Protein AF-A0A9P8URH0-F1 (afdb_monomer)

Foldseek 3Di:
DPPPCVVVVVVCVVVVVVVVVVLVCVLPPDPVVCVVVVNPDDDDSVCNVVVVVVVVVVVVVVVVVVVCCCPVPVDDDPPDCCVVDPPPDDDDDDD

Radius of gyration: 26.25 Å; Cα contacts (8 Å, |Δi|>4): 15; chains: 1; bounding box: 50×15×81 Å

Organism: NCBI:txid152316

pLDDT: mean 90.34, std 9.68, range [53.84, 98.31]

Nearest PDB structures (foldseek):
  6r69-assembly1_A  TM=2.876E-01  e=9.883E+00  Salmonella enterica

Structure (mmCIF, N/CA/C/O backbone):
data_AF-A0A9P8URH0-F1
#
_entry.id   AF-A0A9P8URH0-F1
#
loop_
_atom_site.group_PDB
_atom_site.id
_atom_site.type_symbol
_atom_site.label_atom_id
_atom_site.label_alt_id
_atom_site.label_comp_id
_atom_site.label_asym_id
_atom_site.label_entity_id
_atom_site.label_seq_id
_atom_site.pdbx_PDB_ins_code
_atom_site.Cartn_x
_atom_site.Cartn_y
_atom_site.Cartn_z
_atom_site.occupancy
_atom_site.B_iso_or_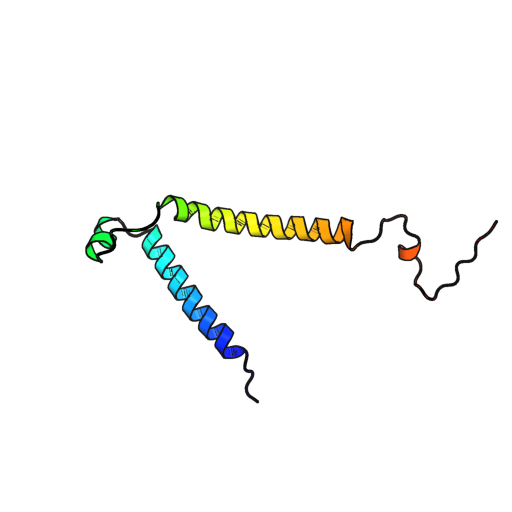equiv
_atom_site.auth_seq_id
_atom_site.auth_comp_id
_atom_site.auth_asym_id
_atom_site.auth_atom_id
_atom_site.pdbx_PDB_model_num
ATOM 1 N N . LYS A 1 1 ? 32.694 0.325 10.241 1.00 53.84 1 LYS A N 1
ATOM 2 C CA . LYS A 1 1 ? 31.459 1.121 10.035 1.00 53.84 1 LYS A CA 1
ATOM 3 C C . LYS A 1 1 ? 30.297 0.142 10.058 1.00 53.84 1 LYS A C 1
ATOM 5 O O . LYS A 1 1 ? 30.269 -0.720 9.194 1.00 53.84 1 LYS A O 1
ATOM 10 N N . VAL A 1 2 ? 29.438 0.203 11.076 1.00 59.62 2 VAL A N 1
ATOM 11 C CA . VAL A 1 2 ? 28.214 -0.617 11.138 1.00 59.62 2 VAL A CA 1
ATOM 12 C C . VAL A 1 2 ? 27.288 -0.165 10.002 1.00 59.62 2 VAL A C 1
ATOM 14 O O . VAL A 1 2 ? 27.264 1.043 9.734 1.00 59.62 2 VAL A O 1
ATOM 17 N N . PRO A 1 3 ? 26.574 -1.064 9.305 1.00 61.53 3 PRO A N 1
ATOM 18 C CA . PRO A 1 3 ? 25.648 -0.667 8.255 1.00 61.53 3 PRO A CA 1
ATOM 19 C C . PRO A 1 3 ? 24.553 0.210 8.867 1.00 61.53 3 PRO A C 1
ATOM 21 O O . PRO A 1 3 ? 23.696 -0.245 9.617 1.00 61.53 3 PRO A O 1
ATOM 24 N N . THR A 1 4 ? 24.572 1.501 8.552 1.00 61.25 4 THR A N 1
ATOM 25 C CA . THR A 1 4 ? 23.630 2.503 9.073 1.00 61.25 4 THR A CA 1
ATOM 26 C C . THR A 1 4 ? 22.190 2.305 8.590 1.00 61.25 4 THR A C 1
ATOM 28 O O . THR A 1 4 ? 21.332 3.110 8.918 1.00 61.25 4 THR A O 1
ATOM 31 N N . TYR A 1 5 ? 21.902 1.258 7.814 1.00 67.00 5 TYR A N 1
ATOM 32 C CA . TYR A 1 5 ? 20.585 1.021 7.223 1.00 67.00 5 TYR A CA 1
ATOM 33 C C . TYR A 1 5 ? 19.714 0.029 8.007 1.00 67.00 5 TYR A C 1
ATOM 35 O O . TYR A 1 5 ? 18.495 0.036 7.860 1.00 67.00 5 TYR A O 1
ATOM 43 N N . GLU A 1 6 ? 20.310 -0.784 8.881 1.00 74.88 6 GLU A N 1
ATOM 44 C CA . GLU A 1 6 ? 19.606 -1.864 9.588 1.00 74.88 6 GLU A CA 1
ATOM 45 C C . GLU A 1 6 ? 18.562 -1.338 10.583 1.00 74.88 6 GLU A C 1
ATOM 47 O O . GLU A 1 6 ? 17.464 -1.888 10.694 1.00 74.88 6 GLU A O 1
ATOM 52 N N . TYR A 1 7 ? 18.854 -0.222 11.260 1.00 84.31 7 TYR A N 1
ATOM 53 C CA . TYR A 1 7 ? 17.918 0.346 12.229 1.00 84.31 7 TYR A CA 1
ATOM 54 C C . TYR A 1 7 ? 16.681 0.960 11.563 1.00 84.31 7 TYR A C 1
ATOM 56 O O . TYR A 1 7 ? 15.606 0.914 12.153 1.00 84.31 7 TYR A O 1
ATOM 64 N N . TYR A 1 8 ? 16.779 1.482 10.333 1.00 87.75 8 TYR A N 1
ATOM 65 C CA . TYR A 1 8 ? 15.606 1.998 9.618 1.00 87.75 8 TYR A CA 1
ATOM 66 C C . TYR A 1 8 ? 14.615 0.879 9.304 1.00 87.75 8 TYR A C 1
ATOM 68 O O . TYR A 1 8 ? 13.417 1.055 9.514 1.00 87.75 8 TYR A O 1
ATOM 76 N N . GLY A 1 9 ? 15.113 -0.282 8.864 1.00 90.06 9 GLY A N 1
ATOM 77 C CA . GLY A 1 9 ? 14.282 -1.465 8.641 1.00 90.06 9 GLY A CA 1
ATOM 78 C C . GLY A 1 9 ? 13.607 -1.937 9.928 1.00 90.06 9 GLY A C 1
ATOM 79 O O . GLY A 1 9 ? 12.406 -2.195 9.934 1.00 90.06 9 GLY A O 1
ATOM 80 N N . PHE A 1 10 ? 14.349 -1.968 11.039 1.00 91.06 10 PHE A N 1
ATOM 81 C CA . PHE A 1 10 ? 13.804 -2.342 12.345 1.00 91.06 10 PHE A CA 1
ATOM 82 C C . PHE A 1 10 ? 12.731 -1.364 12.853 1.00 91.06 10 PHE A C 1
ATOM 84 O O . PHE A 1 10 ? 11.659 -1.788 13.286 1.00 91.06 10 PHE A O 1
ATOM 91 N N . VAL A 1 11 ? 12.983 -0.054 12.758 1.00 94.25 11 VAL A N 1
ATOM 92 C CA . VAL A 1 11 ? 12.019 0.986 13.152 1.00 94.25 11 VAL A CA 1
ATOM 93 C C . VAL A 1 11 ? 10.770 0.919 12.275 1.00 94.25 11 VAL A C 1
ATOM 95 O O . VAL A 1 11 ? 9.657 0.964 12.796 1.00 94.25 11 VAL A O 1
ATOM 98 N N . LEU A 1 12 ? 10.936 0.754 10.960 1.00 94.44 12 LEU A N 1
ATOM 99 C CA . LEU A 1 12 ? 9.823 0.621 10.024 1.00 94.44 12 LEU A CA 1
ATOM 100 C C . LEU A 1 12 ? 9.009 -0.643 10.306 1.00 94.44 12 LEU A C 1
ATOM 102 O O . LEU A 1 12 ? 7.782 -0.583 10.298 1.00 94.44 12 LEU A O 1
ATOM 106 N N . TYR A 1 13 ? 9.655 -1.766 10.619 1.00 95.00 13 TYR A N 1
ATOM 107 C CA . TYR A 1 13 ? 8.976 -3.003 11.000 1.00 95.00 13 TYR A CA 1
ATOM 108 C C . TYR A 1 13 ? 8.137 -2.828 12.273 1.00 95.00 13 TYR A C 1
ATOM 110 O O . TYR A 1 13 ? 6.946 -3.144 12.270 1.00 95.00 13 TYR A O 1
ATOM 118 N N . LEU A 1 14 ? 8.715 -2.270 13.343 1.00 96.56 14 LEU A N 1
ATOM 119 C CA . LEU A 1 14 ? 7.987 -2.026 14.592 1.00 96.56 14 LEU A CA 1
ATOM 120 C C . LEU A 1 14 ? 6.810 -1.070 14.385 1.00 96.56 14 LEU A C 1
ATOM 122 O O . LEU A 1 14 ? 5.695 -1.354 14.821 1.00 96.56 14 LEU A O 1
ATOM 126 N N . PHE A 1 15 ? 7.051 0.046 13.697 1.00 97.31 15 PHE A N 1
ATOM 127 C CA . PHE A 1 15 ? 6.029 1.057 13.456 1.00 97.31 15 PHE A CA 1
ATOM 128 C C . PHE A 1 15 ? 4.904 0.531 12.559 1.00 97.31 15 PHE A C 1
ATOM 130 O O . PHE A 1 15 ? 3.733 0.678 12.900 1.00 97.31 15 PHE A O 1
ATOM 137 N N . SER A 1 16 ? 5.237 -0.136 11.450 1.00 96.25 16 SER A N 1
ATOM 138 C CA . SER A 1 16 ? 4.236 -0.709 10.540 1.00 96.25 16 SER A CA 1
ATOM 139 C C . SER A 1 16 ? 3.406 -1.797 11.218 1.00 96.25 16 SER A C 1
ATOM 141 O O . SER A 1 16 ? 2.188 -1.809 11.060 1.00 96.25 16 SER A O 1
ATOM 143 N N . THR A 1 17 ? 4.025 -2.642 12.048 1.00 97.44 17 THR A N 1
ATOM 144 C CA . THR A 1 17 ? 3.315 -3.664 12.830 1.00 97.44 17 THR A CA 1
ATOM 145 C C . THR A 1 17 ? 2.357 -3.027 13.836 1.0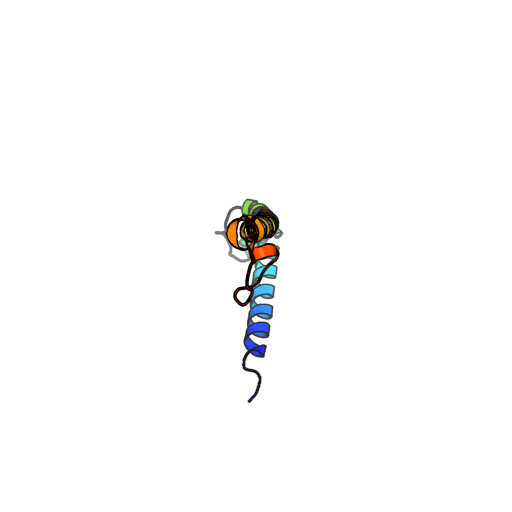0 97.44 17 THR A C 1
ATOM 147 O O . THR A 1 17 ? 1.198 -3.427 13.918 1.00 97.44 17 THR A O 1
ATOM 150 N N . LEU A 1 18 ? 2.797 -2.000 14.570 1.00 97.88 18 LEU A N 1
ATOM 151 C CA . LEU A 1 18 ? 1.954 -1.291 15.536 1.00 97.88 18 LEU A CA 1
ATOM 152 C C . LEU A 1 18 ? 0.762 -0.608 14.856 1.00 97.88 18 LEU A C 1
ATOM 154 O O . LEU A 1 18 ? -0.376 -0.744 15.315 1.00 97.88 18 LEU A O 1
ATOM 158 N N . VAL A 1 19 ? 1.003 0.099 13.749 1.00 96.56 19 VAL A N 1
ATOM 159 C CA . VAL A 1 19 ? -0.054 0.747 12.958 1.00 96.56 19 VAL A CA 1
ATOM 160 C C . VAL A 1 19 ? -1.029 -0.291 12.410 1.00 96.56 19 VAL A C 1
ATOM 162 O O . VAL A 1 19 ? -2.239 -0.098 12.510 1.00 96.56 19 VAL A O 1
ATOM 165 N N . PHE A 1 20 ? -0.531 -1.417 11.897 1.00 96.00 20 PHE A N 1
ATOM 166 C CA . PHE A 1 20 ? -1.366 -2.494 11.375 1.00 96.00 20 PHE A CA 1
ATOM 167 C C . PHE A 1 20 ? -2.245 -3.128 12.460 1.00 96.00 20 PHE A C 1
ATOM 169 O O . PHE A 1 20 ? -3.447 -3.280 12.261 1.00 96.00 20 PHE A O 1
ATOM 176 N N . LEU A 1 21 ? -1.691 -3.425 13.639 1.00 97.12 21 LEU A N 1
ATOM 177 C CA . LEU A 1 21 ? -2.471 -3.935 14.770 1.00 97.12 21 LEU A CA 1
ATOM 178 C C . LEU A 1 21 ? -3.537 -2.933 15.219 1.00 97.12 21 LEU A C 1
ATOM 180 O O . LEU A 1 21 ? -4.680 -3.314 15.461 1.00 97.12 21 LEU A O 1
ATOM 184 N N . THR A 1 22 ? -3.190 -1.648 15.277 1.00 94.25 22 THR A N 1
ATOM 185 C CA . THR A 1 22 ? -4.134 -0.581 15.637 1.00 94.2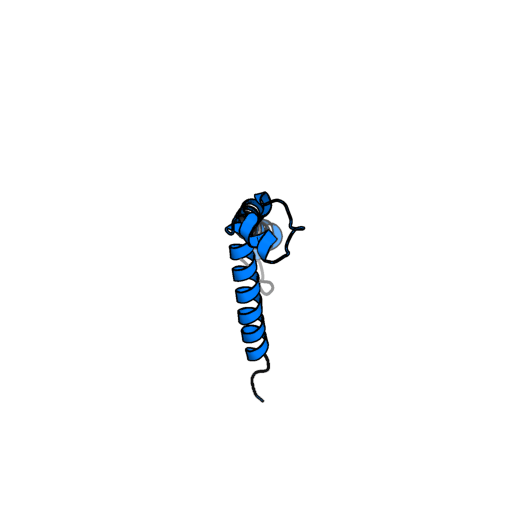5 22 THR A CA 1
ATOM 186 C C . THR A 1 22 ? -5.262 -0.476 14.611 1.00 94.25 22 THR A C 1
ATOM 188 O O . THR A 1 22 ? -6.427 -0.348 14.984 1.00 94.25 22 THR A O 1
ATOM 191 N N . TYR A 1 23 ? -4.935 -0.597 13.323 1.00 95.06 23 TYR A N 1
ATOM 192 C CA . TYR A 1 23 ? -5.903 -0.638 12.233 1.00 95.06 23 TYR A CA 1
ATOM 193 C C . TYR A 1 23 ? -6.849 -1.840 12.344 1.00 95.06 23 TYR A C 1
ATOM 195 O O . TYR A 1 23 ? -8.061 -1.664 12.236 1.00 95.06 23 TYR A O 1
ATOM 203 N N . LEU A 1 24 ? -6.329 -3.042 12.616 1.00 94.81 24 LEU A N 1
ATOM 204 C CA . LEU A 1 24 ? -7.154 -4.236 12.821 1.00 94.81 24 LEU A CA 1
ATOM 205 C C . LEU A 1 24 ? -8.070 -4.086 14.036 1.00 94.81 24 LEU A C 1
ATOM 207 O O . LEU A 1 24 ? -9.262 -4.374 13.944 1.00 94.81 24 LEU A O 1
ATOM 211 N N . LEU A 1 25 ? -7.539 -3.604 15.162 1.00 94.06 25 LEU A N 1
ATOM 212 C CA . LEU A 1 25 ? -8.343 -3.340 16.351 1.00 94.06 25 LEU A CA 1
ATOM 213 C C . LEU A 1 25 ? -9.466 -2.360 16.014 1.00 94.06 25 LEU A C 1
ATOM 215 O O . LEU A 1 25 ? -10.627 -2.689 16.211 1.00 94.06 25 LEU A O 1
ATOM 219 N N . TRP A 1 26 ? -9.160 -1.209 15.419 1.00 94.00 26 TRP A N 1
ATOM 220 C CA . TRP A 1 26 ? -10.179 -0.246 15.005 1.00 94.00 26 TRP A CA 1
ATOM 221 C C . TRP A 1 26 ? -11.226 -0.847 14.044 1.00 94.00 26 TRP A C 1
ATOM 223 O O . TRP A 1 26 ? -12.425 -0.615 14.221 1.00 94.00 26 TRP A O 1
ATOM 233 N N . ALA A 1 27 ? -10.802 -1.651 13.064 1.00 94.50 27 ALA A N 1
ATOM 234 C CA . ALA A 1 27 ? -11.691 -2.253 12.073 1.00 94.50 27 ALA A CA 1
ATOM 235 C C . ALA A 1 27 ? -12.663 -3.274 12.691 1.00 94.50 27 ALA A C 1
ATOM 237 O O . ALA A 1 27 ? -13.860 -3.237 12.388 1.00 94.50 27 ALA A O 1
ATOM 238 N N . TYR A 1 28 ? -12.174 -4.147 13.580 1.00 93.19 28 TYR A N 1
ATOM 239 C CA . TYR A 1 28 ? -12.918 -5.313 14.071 1.00 93.19 28 TYR A CA 1
ATOM 240 C C . TYR A 1 28 ? -13.518 -5.161 15.478 1.00 93.19 28 TYR A C 1
ATOM 242 O O . TYR A 1 28 ? -14.484 -5.859 15.787 1.00 93.19 28 TYR A O 1
ATOM 250 N N . LEU A 1 29 ? -13.018 -4.264 16.341 1.00 93.31 29 LEU A N 1
ATOM 251 C CA . LEU A 1 29 ? -13.588 -4.105 17.688 1.00 93.31 29 LEU A CA 1
ATOM 252 C C . LEU A 1 29 ? -14.992 -3.492 17.616 1.00 93.31 29 LEU A C 1
ATOM 254 O O . LEU A 1 29 ? -15.157 -2.458 16.964 1.00 93.31 29 LEU A O 1
ATOM 258 N N . PRO A 1 30 ? -15.995 -4.030 18.329 1.00 91.81 30 PRO A N 1
ATOM 259 C CA . PRO A 1 30 ? -17.311 -3.405 18.425 1.00 91.81 30 PRO A CA 1
ATOM 260 C C . PRO A 1 30 ? -17.250 -2.017 19.082 1.00 91.81 30 PRO A C 1
ATOM 262 O O . PRO A 1 30 ? -16.434 -1.772 19.972 1.00 91.81 30 PRO A O 1
ATOM 265 N N . SER A 1 31 ? -18.156 -1.113 18.697 1.00 90.50 31 SER A N 1
ATOM 266 C CA . SER A 1 31 ? -18.188 0.269 19.209 1.00 90.50 31 SER A CA 1
ATOM 267 C C . SER A 1 31 ? -18.229 0.393 20.743 1.00 90.50 31 SER A C 1
ATOM 269 O O . SER A 1 31 ? -17.534 1.267 21.255 1.00 90.50 31 SER A O 1
ATOM 271 N N . PRO A 1 32 ? -18.940 -0.467 21.508 1.00 92.50 32 PRO A N 1
ATOM 272 C CA . PRO A 1 32 ? -18.910 -0.402 22.972 1.00 92.50 32 PRO A CA 1
ATOM 273 C C . PRO A 1 32 ? -17.507 -0.550 23.574 1.00 92.50 32 PRO A C 1
ATOM 275 O O . PRO A 1 32 ? -17.188 0.139 24.537 1.00 92.50 32 PRO A O 1
ATOM 278 N N . PHE A 1 33 ? -16.648 -1.393 22.988 1.00 93.31 33 PHE A N 1
ATOM 279 C CA . PHE A 1 33 ? -15.268 -1.556 23.455 1.00 93.31 33 PHE A CA 1
ATOM 280 C C . PHE A 1 33 ? -14.423 -0.316 23.162 1.00 93.31 33 PHE A C 1
ATOM 282 O O . PHE A 1 33 ? -13.662 0.122 24.019 1.00 93.31 33 PHE A O 1
ATOM 289 N N . LEU A 1 34 ? -14.590 0.290 21.983 1.00 91.56 34 LEU A N 1
ATOM 290 C CA . LEU A 1 34 ? -13.906 1.542 21.642 1.00 91.56 34 LEU A CA 1
ATOM 291 C C . LEU A 1 34 ? -14.340 2.686 22.568 1.00 91.56 34 LEU A C 1
ATOM 293 O O . LEU A 1 34 ? -13.496 3.429 23.060 1.00 91.56 34 LEU A O 1
ATOM 297 N N . HIS A 1 35 ? -15.635 2.783 22.878 1.00 92.38 35 HIS A N 1
ATOM 298 C CA . HIS A 1 35 ? -16.151 3.781 23.816 1.00 92.38 35 HIS A CA 1
ATOM 299 C C . HIS A 1 35 ? -15.652 3.546 25.250 1.00 92.38 35 HIS A C 1
ATOM 301 O O . HIS A 1 35 ? -15.344 4.511 25.944 1.00 92.38 35 HIS A O 1
ATOM 307 N N . ALA A 1 36 ? -15.507 2.288 25.683 1.00 93.88 36 ALA A N 1
ATOM 308 C CA . ALA A 1 36 ? -14.905 1.956 26.977 1.00 93.88 36 ALA A CA 1
ATOM 309 C C . ALA A 1 36 ? -13.419 2.359 27.058 1.00 93.88 36 ALA A C 1
ATOM 311 O O . ALA A 1 36 ? -12.944 2.736 28.125 1.00 93.88 36 ALA A O 1
ATOM 312 N N . LEU A 1 37 ? -12.704 2.343 25.927 1.00 92.19 37 LEU A N 1
ATOM 313 C CA . LEU A 1 37 ? -11.344 2.880 25.794 1.00 92.19 37 LEU A CA 1
ATOM 314 C C . LEU A 1 37 ? -11.305 4.418 25.669 1.00 92.19 37 LEU A C 1
ATOM 316 O O . LEU A 1 37 ? -10.227 4.991 25.535 1.00 92.19 37 LEU A O 1
ATOM 320 N N . GLY A 1 38 ? -12.459 5.096 25.691 1.00 93.69 38 GLY A N 1
ATOM 321 C CA . GLY A 1 38 ? -12.568 6.551 25.538 1.00 93.69 38 GLY A CA 1
ATOM 322 C C . GLY A 1 38 ? -12.491 7.052 24.090 1.00 93.69 38 GLY A C 1
ATOM 323 O O . GLY A 1 38 ? -12.366 8.254 23.861 1.00 93.69 38 GLY A O 1
ATOM 324 N N . ILE A 1 39 ? -12.565 6.159 23.099 1.00 92.00 39 ILE A N 1
ATOM 325 C CA . ILE A 1 39 ? -12.425 6.487 21.676 1.00 92.00 39 ILE A CA 1
ATOM 326 C C . ILE A 1 39 ? -13.813 6.699 21.062 1.00 92.00 39 ILE A C 1
ATOM 328 O O . ILE A 1 39 ? -14.479 5.745 20.663 1.00 92.00 39 ILE A O 1
ATOM 332 N N . PHE A 1 40 ? -14.240 7.958 20.955 1.00 91.81 40 PHE A N 1
ATOM 333 C CA . PHE A 1 40 ? -15.545 8.333 20.380 1.00 91.81 40 PHE A CA 1
ATOM 334 C C . PHE A 1 40 ? -15.459 8.875 18.949 1.00 91.81 40 PHE A C 1
ATOM 336 O O . PHE A 1 40 ? -16.442 8.836 18.215 1.00 91.81 40 PHE A O 1
ATOM 343 N N . TYR A 1 41 ? -14.283 9.359 18.542 1.00 90.38 41 TYR A N 1
ATOM 344 C CA . TYR A 1 41 ? -14.069 9.981 17.239 1.00 90.38 41 TYR A CA 1
ATOM 345 C C . TYR A 1 41 ? -13.105 9.141 16.412 1.00 90.38 41 TYR A C 1
ATOM 347 O O . TYR A 1 41 ? -11.911 9.077 16.694 1.00 90.38 41 TYR A O 1
ATOM 355 N N . TYR A 1 42 ? -13.639 8.482 15.390 1.00 91.19 42 TYR A N 1
ATOM 356 C CA . TYR A 1 42 ? -12.878 7.687 14.436 1.00 91.19 42 TYR A CA 1
ATOM 357 C C . TYR A 1 42 ? -13.572 7.716 13.065 1.00 91.19 42 TYR A C 1
ATOM 359 O O . TYR A 1 42 ? -14.775 7.982 12.995 1.00 91.19 42 TYR A O 1
ATOM 367 N N . PRO A 1 43 ? -12.838 7.489 11.960 1.00 92.00 43 PRO A N 1
ATOM 368 C CA . PRO A 1 43 ? -13.418 7.521 10.620 1.00 92.00 43 PRO A CA 1
ATOM 369 C C . PRO A 1 43 ? -14.485 6.435 10.424 1.00 92.00 43 PRO A C 1
ATOM 371 O O . PRO A 1 43 ? -14.552 5.453 11.160 1.00 92.00 43 PRO A O 1
ATOM 374 N N . ASN A 1 44 ? -15.323 6.590 9.396 1.00 92.88 44 ASN A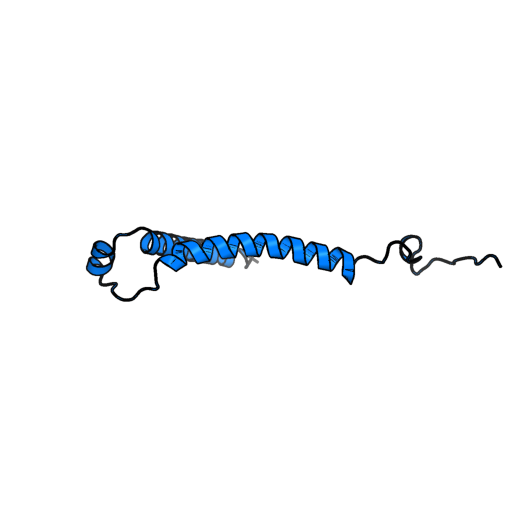 N 1
ATOM 375 C CA . ASN A 1 44 ? -16.322 5.579 9.048 1.00 92.88 44 ASN A CA 1
ATOM 376 C C . ASN A 1 44 ? -15.647 4.217 8.773 1.00 92.88 44 ASN A C 1
ATOM 378 O O . ASN A 1 44 ? -14.665 4.150 8.031 1.00 92.88 44 ASN A O 1
ATOM 382 N N . ARG A 1 45 ? -16.202 3.125 9.322 1.00 92.81 45 ARG A N 1
ATOM 383 C CA . ARG A 1 45 ? -15.690 1.754 9.138 1.00 92.81 45 ARG A CA 1
ATOM 384 C C . ARG A 1 45 ? -15.627 1.298 7.684 1.00 92.81 45 ARG A C 1
ATOM 386 O O . ARG A 1 45 ? -14.883 0.374 7.390 1.00 92.81 45 ARG A O 1
ATOM 393 N N . TRP A 1 46 ? -16.333 1.949 6.762 1.00 95.44 46 TRP A N 1
ATOM 394 C CA . TRP A 1 46 ? -16.180 1.698 5.326 1.00 95.44 46 TRP A CA 1
ATOM 395 C C . TRP A 1 46 ? -14.720 1.817 4.850 1.00 95.44 46 TRP A C 1
ATOM 397 O O . TRP A 1 46 ? -14.287 1.061 3.981 1.00 95.44 46 TRP A O 1
ATOM 407 N N . TRP A 1 47 ? -13.915 2.680 5.483 1.00 95.69 47 TRP A N 1
ATOM 408 C CA . TRP A 1 47 ? -12.482 2.789 5.196 1.00 95.69 47 TRP A CA 1
ATOM 409 C C . TRP A 1 47 ? -11.690 1.509 5.499 1.00 95.69 47 TRP A C 1
ATOM 411 O O . TRP A 1 47 ? -10.648 1.281 4.883 1.00 95.69 47 TRP A O 1
ATOM 421 N N . ALA A 1 48 ? -12.195 0.634 6.376 1.00 95.75 48 ALA A N 1
ATOM 422 C CA . ALA A 1 48 ? -11.603 -0.680 6.614 1.00 95.75 48 ALA A CA 1
ATOM 423 C C . ALA A 1 48 ? -11.651 -1.582 5.365 1.00 95.75 48 ALA A C 1
ATOM 425 O O . ALA A 1 48 ? -10.810 -2.457 5.203 1.00 95.75 48 ALA A O 1
ATOM 426 N N . LEU A 1 49 ? -12.605 -1.350 4.458 1.00 95.88 49 LEU A N 1
ATOM 427 C CA . LEU A 1 49 ? -12.699 -2.047 3.174 1.00 95.88 49 LEU A CA 1
ATOM 428 C C . LEU A 1 49 ? -12.036 -1.253 2.043 1.00 95.88 49 LEU A C 1
ATOM 430 O O . LEU A 1 49 ? -11.353 -1.826 1.194 1.00 95.88 49 LEU A O 1
ATOM 434 N N . ALA A 1 50 ? -12.227 0.068 2.034 1.00 97.19 50 ALA A N 1
ATOM 435 C CA . ALA A 1 50 ? -11.743 0.919 0.955 1.00 97.19 50 ALA A CA 1
ATOM 436 C C . ALA A 1 50 ? -10.211 0.938 0.861 1.00 97.19 50 ALA A C 1
ATOM 438 O O . ALA A 1 50 ? -9.677 0.847 -0.241 1.00 97.19 50 ALA A O 1
ATOM 439 N N . VAL A 1 51 ? -9.499 1.010 1.996 1.00 96.19 51 VAL A N 1
ATOM 440 C CA . VAL A 1 51 ? -8.026 1.060 1.997 1.00 96.19 51 VAL A CA 1
ATOM 441 C C . VAL A 1 51 ? -7.412 -0.221 1.407 1.00 96.19 51 VAL A C 1
ATOM 443 O O . VAL A 1 51 ? -6.630 -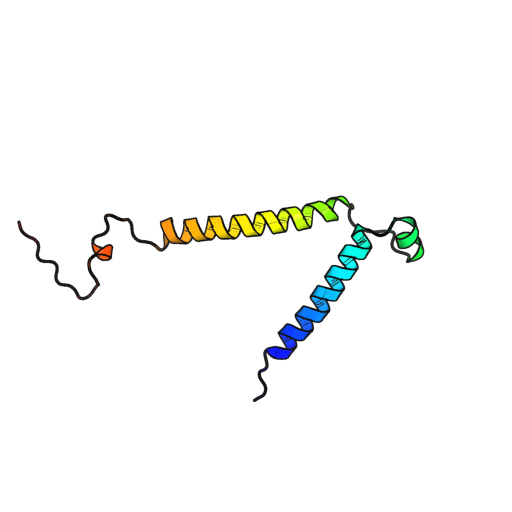0.099 0.464 1.00 96.19 51 VAL A O 1
ATOM 446 N N . PRO A 1 52 ? -7.767 -1.445 1.853 1.00 95.94 52 PRO A N 1
ATOM 447 C CA . PRO A 1 52 ? -7.210 -2.669 1.272 1.00 95.94 52 PRO A CA 1
ATOM 448 C C . PRO A 1 52 ? -7.581 -2.867 -0.202 1.00 95.94 52 PRO A C 1
ATOM 450 O O . PRO A 1 52 ? -6.738 -3.288 -0.998 1.00 95.94 52 PRO A O 1
ATOM 453 N N . ALA A 1 53 ? -8.819 -2.531 -0.586 1.00 97.69 53 ALA A N 1
ATOM 454 C CA . ALA A 1 53 ? -9.259 -2.608 -1.977 1.00 97.69 53 ALA A CA 1
ATOM 455 C C . ALA A 1 53 ? -8.458 -1.649 -2.872 1.00 97.69 53 ALA A C 1
ATOM 457 O O . ALA A 1 53 ? -7.962 -2.052 -3.924 1.00 97.69 53 ALA A O 1
ATOM 458 N N . PHE A 1 54 ? -8.265 -0.405 -2.422 1.00 97.75 54 PHE A N 1
ATOM 459 C CA . PHE A 1 54 ? -7.453 0.580 -3.129 1.00 97.75 54 PHE A CA 1
ATOM 460 C C . PHE A 1 54 ? -5.998 0.128 -3.255 1.00 97.75 54 PHE A C 1
ATOM 462 O O . PHE A 1 54 ? -5.452 0.188 -4.349 1.00 97.75 54 PHE A O 1
ATOM 469 N N . LEU A 1 55 ? -5.378 -0.374 -2.180 1.00 97.31 55 LEU A N 1
ATOM 470 C CA . LEU A 1 55 ? -3.998 -0.873 -2.223 1.00 97.31 55 LEU A CA 1
ATOM 471 C C . LEU A 1 55 ? -3.838 -2.032 -3.214 1.00 97.31 55 LEU A C 1
ATOM 473 O O . LEU A 1 55 ? -2.874 -2.060 -3.975 1.00 97.31 55 LEU A O 1
ATOM 477 N N . THR A 1 56 ? -4.803 -2.952 -3.252 1.00 98.00 56 THR A N 1
ATOM 478 C CA . THR A 1 56 ? -4.789 -4.078 -4.197 1.00 98.00 56 THR A CA 1
ATOM 479 C C . THR A 1 56 ? -4.860 -3.581 -5.641 1.00 98.00 56 THR A C 1
ATOM 481 O O . THR A 1 56 ? -4.053 -3.984 -6.479 1.00 98.00 56 THR A O 1
ATOM 484 N N . MET A 1 57 ? -5.773 -2.649 -5.931 1.00 98.25 57 MET A N 1
ATOM 485 C CA . MET A 1 57 ? -5.892 -2.059 -7.267 1.00 98.25 57 MET A CA 1
ATOM 486 C C . MET A 1 57 ? -4.699 -1.178 -7.638 1.00 98.25 57 MET A C 1
ATOM 488 O O . MET A 1 57 ? -4.303 -1.156 -8.801 1.00 98.25 57 MET A O 1
ATOM 492 N N . LEU A 1 58 ? -4.091 -0.494 -6.668 1.00 98.25 58 LEU A N 1
ATOM 493 C CA . LEU A 1 58 ? -2.887 0.304 -6.872 1.00 98.25 58 LEU A CA 1
ATOM 494 C C . LEU A 1 58 ? -1.715 -0.574 -7.320 1.00 98.25 58 LEU A C 1
ATOM 496 O O . LEU A 1 58 ? -0.994 -0.192 -8.235 1.00 98.25 58 LEU A O 1
ATOM 500 N N . ILE A 1 59 ? -1.550 -1.765 -6.735 1.00 98.12 59 ILE A N 1
ATOM 501 C CA . ILE A 1 59 ? -0.515 -2.719 -7.159 1.00 98.12 59 ILE A CA 1
ATOM 502 C C . ILE A 1 59 ? -0.735 -3.137 -8.617 1.00 98.12 59 ILE A C 1
ATOM 504 O O . ILE A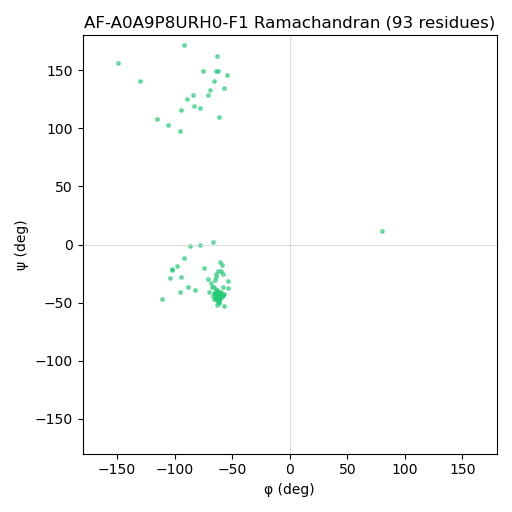 1 59 ? 0.199 -3.085 -9.415 1.00 98.12 59 ILE A O 1
ATOM 508 N N . VAL A 1 60 ? -1.968 -3.497 -8.991 1.00 98.19 60 VAL A N 1
ATOM 509 C CA . VAL A 1 60 ? -2.305 -3.842 -10.385 1.00 98.19 60 VAL A CA 1
ATOM 510 C C . VAL A 1 60 ? -2.008 -2.671 -11.322 1.00 98.19 60 VAL A C 1
ATOM 512 O O . VAL A 1 60 ? -1.375 -2.854 -12.361 1.00 98.19 60 VAL A O 1
ATOM 515 N N . TYR A 1 61 ? -2.410 -1.462 -10.931 1.00 98.19 61 TYR A N 1
ATOM 516 C CA . TYR A 1 61 ? -2.142 -0.248 -11.691 1.00 98.19 61 TYR A CA 1
ATOM 517 C C . TYR A 1 61 ? -0.641 -0.018 -11.904 1.00 98.19 61 TYR A C 1
ATOM 519 O O . TYR A 1 61 ? -0.242 0.293 -13.020 1.00 98.19 61 TYR A O 1
ATOM 527 N N . ILE A 1 62 ? 0.199 -0.220 -10.881 1.00 98.31 62 ILE A N 1
ATOM 528 C CA . ILE A 1 62 ? 1.659 -0.072 -11.001 1.00 98.31 62 ILE A CA 1
ATOM 529 C C . ILE A 1 62 ? 2.217 -1.005 -12.081 1.00 98.31 62 ILE A C 1
ATOM 531 O O . ILE A 1 62 ? 3.023 -0.565 -12.897 1.00 98.31 62 ILE A O 1
ATOM 535 N N . TYR A 1 63 ? 1.773 -2.265 -12.132 1.00 97.44 63 TYR A N 1
ATOM 536 C CA . TYR A 1 63 ? 2.222 -3.203 -13.166 1.00 97.44 63 TYR A CA 1
ATOM 537 C C . TYR A 1 63 ? 1.808 -2.770 -14.572 1.00 97.44 63 TYR A C 1
ATOM 539 O O . TYR A 1 63 ? 2.628 -2.810 -15.487 1.00 97.44 63 TYR A O 1
ATOM 547 N N . VAL A 1 64 ? 0.558 -2.333 -14.740 1.00 97.94 64 VAL A N 1
ATOM 548 C CA . VAL A 1 64 ? 0.058 -1.845 -16.032 1.00 97.94 64 VAL A CA 1
ATOM 549 C C . VAL A 1 64 ? 0.819 -0.591 -16.462 1.00 97.94 64 VAL A C 1
ATOM 551 O O . VAL A 1 64 ? 1.326 -0.536 -17.577 1.00 97.94 64 VAL A O 1
ATOM 554 N N . ALA A 1 65 ? 0.967 0.385 -15.566 1.00 97.62 65 ALA A N 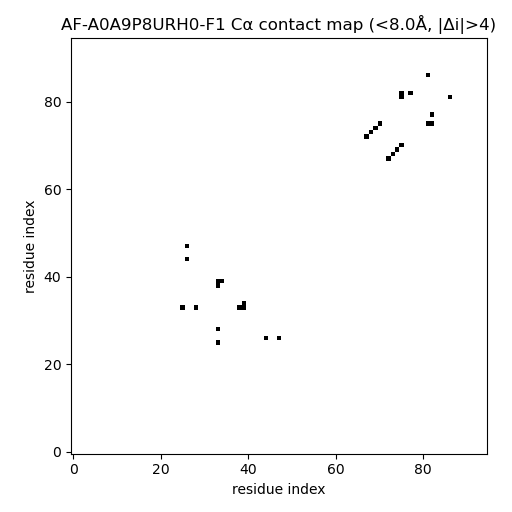1
ATOM 555 C CA . ALA A 1 65 ? 1.683 1.625 -15.841 1.00 97.62 65 ALA A CA 1
ATOM 556 C C . ALA A 1 65 ? 3.152 1.369 -16.206 1.00 97.62 65 ALA A C 1
ATOM 558 O O . ALA A 1 65 ? 3.659 1.965 -17.154 1.00 97.62 65 ALA A O 1
ATOM 559 N N . LEU A 1 66 ? 3.824 0.452 -15.502 1.00 97.44 66 LEU A N 1
ATOM 560 C CA . LEU A 1 66 ? 5.202 0.072 -15.807 1.00 97.44 66 LEU A CA 1
ATOM 561 C C . LEU A 1 66 ? 5.312 -0.626 -17.168 1.00 97.44 66 LEU A C 1
ATOM 563 O O . LEU A 1 66 ? 6.233 -0.336 -17.925 1.00 97.44 66 LEU A O 1
ATOM 567 N N . ALA A 1 67 ? 4.374 -1.515 -17.505 1.00 96.50 67 ALA A N 1
ATOM 568 C CA . ALA A 1 67 ? 4.345 -2.176 -18.808 1.00 96.50 67 ALA A CA 1
ATOM 569 C C . ALA A 1 67 ? 4.143 -1.170 -19.953 1.00 96.50 67 ALA A C 1
ATOM 571 O O . ALA A 1 67 ? 4.875 -1.222 -20.943 1.00 96.50 67 ALA A O 1
ATOM 572 N N . CYS A 1 68 ? 3.211 -0.224 -19.796 1.00 96.00 68 CYS A N 1
ATOM 573 C CA . CYS A 1 68 ? 3.001 0.863 -20.752 1.00 96.00 68 CYS A CA 1
ATOM 574 C C . CYS A 1 68 ? 4.254 1.732 -20.883 1.00 96.00 68 CYS A C 1
ATOM 576 O O . CYS A 1 68 ? 4.737 1.932 -21.989 1.00 96.00 68 CYS A O 1
ATOM 578 N N . TYR A 1 69 ? 4.843 2.177 -19.769 1.00 96.81 69 TYR A N 1
ATOM 579 C CA . TYR A 1 69 ? 6.051 3.002 -19.796 1.00 96.81 69 TYR A CA 1
ATOM 580 C C . TYR A 1 69 ? 7.224 2.295 -20.488 1.00 96.81 69 TYR A C 1
ATOM 582 O O . TYR A 1 69 ? 7.899 2.875 -21.338 1.00 96.81 69 TYR A O 1
ATOM 590 N N . ASN A 1 70 ? 7.433 1.014 -20.186 1.00 95.88 70 ASN A N 1
ATOM 591 C CA . ASN A 1 70 ? 8.482 0.234 -20.827 1.00 95.88 70 ASN A CA 1
ATOM 592 C C . ASN A 1 70 ? 8.234 0.076 -22.330 1.00 95.88 70 ASN A C 1
ATOM 594 O O . ASN A 1 70 ? 9.182 0.185 -23.098 1.00 95.88 70 ASN A O 1
ATOM 598 N N . THR A 1 71 ? 6.993 -0.165 -22.756 1.00 91.31 71 THR A N 1
ATOM 599 C CA . THR A 1 71 ? 6.677 -0.476 -24.161 1.00 91.31 71 THR A CA 1
ATOM 600 C C . THR A 1 71 ? 6.560 0.773 -25.033 1.00 91.31 71 THR A C 1
ATOM 602 O O . THR A 1 71 ? 6.999 0.755 -26.175 1.00 91.31 71 THR A O 1
ATOM 605 N N . GLU A 1 72 ? 5.975 1.851 -24.512 1.00 90.38 72 GLU A N 1
ATOM 606 C CA . GLU A 1 72 ? 5.666 3.059 -25.287 1.00 90.38 72 GLU A CA 1
ATOM 607 C C . GLU A 1 72 ? 6.758 4.126 -25.203 1.00 90.38 72 GLU A C 1
ATOM 609 O O . GLU A 1 72 ? 6.891 4.928 -26.125 1.00 90.38 72 GLU A O 1
ATOM 614 N N . TYR A 1 73 ? 7.515 4.168 -24.101 1.00 90.44 73 TYR A N 1
ATOM 615 C CA . TYR A 1 73 ? 8.507 5.219 -23.871 1.00 90.44 73 TYR A CA 1
ATOM 616 C C . TYR A 1 73 ? 9.948 4.709 -23.933 1.00 90.44 73 TYR A C 1
ATOM 618 O O . TYR A 1 73 ? 10.787 5.345 -24.566 1.00 90.44 73 TYR A O 1
ATOM 626 N N . LEU A 1 74 ? 10.261 3.588 -23.272 1.00 93.44 74 LEU A N 1
ATOM 627 C CA . LEU A 1 74 ? 11.645 3.095 -23.200 1.00 93.44 74 LEU A CA 1
ATOM 628 C C . LEU A 1 74 ? 12.036 2.170 -24.358 1.00 93.44 74 LEU A C 1
ATOM 630 O O . LEU A 1 74 ? 13.186 2.191 -24.792 1.00 93.44 74 LEU A O 1
ATOM 634 N N . THR A 1 75 ? 11.116 1.330 -24.830 1.00 91.25 75 THR A N 1
ATOM 635 C CA . THR A 1 75 ? 11.389 0.377 -25.911 1.00 91.25 75 THR A CA 1
ATOM 636 C C . THR A 1 75 ? 11.219 1.074 -27.253 1.00 91.25 75 THR A C 1
ATOM 638 O O . THR A 1 75 ? 10.190 1.696 -27.510 1.00 91.25 75 THR A O 1
ATOM 641 N N . LEU A 1 76 ? 12.223 0.958 -28.122 1.00 90.44 76 LEU A N 1
ATOM 642 C CA . LEU A 1 76 ? 12.129 1.487 -29.478 1.00 90.44 76 LEU A CA 1
ATOM 643 C C . LEU A 1 76 ? 11.025 0.774 -30.279 1.00 90.44 76 LEU A C 1
ATOM 645 O O . LEU A 1 76 ? 10.784 -0.420 -30.075 1.00 90.44 76 LEU A O 1
ATOM 649 N N . PRO A 1 77 ? 10.379 1.467 -31.235 1.00 88.81 77 PRO A N 1
ATOM 650 C CA . PRO A 1 77 ? 9.440 0.836 -32.152 1.00 88.81 77 PRO A CA 1
ATOM 651 C C . PRO A 1 77 ? 10.078 -0.351 -32.886 1.00 88.81 77 PRO A C 1
ATOM 653 O O . PRO A 1 77 ? 11.243 -0.300 -33.266 1.00 88.81 77 PRO A O 1
ATOM 656 N N . LEU A 1 78 ? 9.295 -1.395 -33.175 1.00 86.38 78 LEU A N 1
ATOM 657 C CA . LEU A 1 78 ? 9.798 -2.612 -33.838 1.00 86.38 78 LEU A CA 1
ATOM 658 C C . LEU A 1 78 ? 10.448 -2.359 -35.210 1.00 86.38 78 LEU A C 1
ATOM 660 O O . LEU A 1 78 ? 11.265 -3.154 -35.655 1.00 86.38 78 LEU A O 1
ATOM 664 N N . GLY A 1 79 ? 10.064 -1.277 -35.892 1.00 89.12 79 GLY A N 1
ATOM 665 C CA . GLY A 1 79 ? 10.636 -0.887 -37.183 1.00 89.12 79 GLY A CA 1
ATOM 666 C C . GLY A 1 79 ? 11.894 -0.020 -37.091 1.00 89.12 79 GLY A C 1
ATOM 667 O O . GLY A 1 79 ? 12.422 0.360 -38.132 1.00 89.12 79 GLY A O 1
ATOM 668 N N . SER A 1 80 ? 12.350 0.337 -35.886 1.00 89.69 80 SER A N 1
ATOM 669 C CA . SER A 1 80 ? 13.526 1.191 -35.696 1.00 89.69 80 SER A CA 1
ATOM 670 C C . SER A 1 80 ? 14.790 0.420 -36.069 1.00 89.69 80 SER A C 1
ATOM 672 O O . SER A 1 80 ? 15.010 -0.685 -35.572 1.00 89.69 80 SER A O 1
ATOM 674 N N . LEU A 1 81 ? 15.641 0.986 -36.923 1.00 87.44 81 LEU A N 1
ATOM 675 C CA . LEU A 1 81 ? 16.889 0.346 -37.354 1.00 87.44 81 LEU A CA 1
ATOM 676 C C . LEU A 1 81 ? 17.870 0.160 -36.184 1.00 87.44 81 LEU A C 1
ATOM 678 O O . LEU A 1 81 ? 18.623 -0.807 -36.136 1.00 87.44 81 LEU A O 1
ATOM 682 N N . GLU A 1 82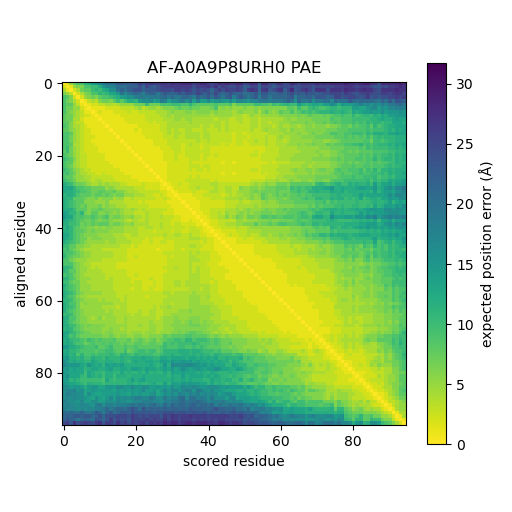 ? 17.772 1.029 -35.189 1.00 89.75 82 GLU A N 1
ATOM 683 C CA . GLU A 1 82 ? 18.480 0.999 -33.912 1.00 89.75 82 GLU A CA 1
ATOM 684 C C . GLU A 1 82 ? 18.172 -0.270 -33.092 1.00 89.75 82 GLU A C 1
ATOM 686 O O . GLU A 1 82 ? 18.896 -0.599 -32.158 1.00 89.75 82 GLU A O 1
ATOM 691 N N . THR A 1 83 ? 17.119 -1.026 -33.437 1.00 89.06 83 THR A N 1
ATOM 692 C CA . THR A 1 83 ? 16.877 -2.356 -32.843 1.00 89.06 83 THR A CA 1
ATOM 693 C C . THR A 1 83 ? 17.823 -3.434 -33.380 1.00 89.06 83 THR A C 1
ATOM 695 O O . THR A 1 83 ? 18.003 -4.465 -32.734 1.00 89.06 83 THR A O 1
ATOM 698 N N . VAL A 1 84 ? 18.428 -3.213 -34.551 1.00 89.94 84 VAL A N 1
ATOM 699 C CA . VAL A 1 84 ? 19.358 -4.144 -35.210 1.00 89.94 84 VAL A CA 1
ATOM 700 C C . VAL A 1 84 ? 20.802 -3.676 -35.059 1.00 89.94 84 VAL A C 1
ATOM 702 O O . VAL A 1 84 ? 21.721 -4.496 -35.069 1.00 89.94 84 VAL A O 1
ATOM 705 N N . VAL A 1 85 ? 21.009 -2.365 -34.945 1.00 90.56 85 VAL A N 1
ATOM 706 C CA . VAL A 1 85 ? 22.317 -1.741 -35.103 1.00 90.56 85 VAL A CA 1
ATOM 707 C C . VAL A 1 85 ? 22.634 -0.798 -33.936 1.00 90.56 85 VAL A C 1
ATOM 709 O O . VAL A 1 85 ? 21.753 -0.083 -33.472 1.00 90.56 85 VAL A O 1
ATOM 712 N N . ASP A 1 86 ? 23.887 -0.792 -33.470 1.00 89.75 86 ASP A N 1
ATOM 713 C CA . ASP A 1 86 ? 24.375 0.118 -32.424 1.00 89.75 86 ASP A CA 1
ATOM 714 C C . ASP A 1 86 ? 24.979 1.425 -32.981 1.00 89.75 86 ASP A C 1
ATOM 716 O O . ASP A 1 86 ? 25.197 1.572 -34.186 1.00 89.75 86 ASP A O 1
ATOM 720 N N . ASP A 1 87 ? 25.288 2.367 -32.082 1.00 86.62 87 ASP A N 1
ATOM 721 C CA . ASP A 1 87 ? 25.856 3.688 -32.403 1.00 86.62 87 ASP A CA 1
ATOM 722 C C . ASP A 1 87 ? 27.211 3.642 -33.137 1.00 86.62 87 ASP A C 1
ATOM 724 O O . ASP A 1 87 ? 27.604 4.618 -33.779 1.00 86.62 87 ASP A O 1
ATOM 728 N N . ALA A 1 88 ? 27.968 2.547 -33.030 1.00 89.31 88 ALA A N 1
ATOM 729 C CA . ALA A 1 88 ? 29.293 2.426 -33.638 1.00 89.31 88 ALA A CA 1
ATOM 730 C C . ALA A 1 88 ? 29.248 1.813 -35.045 1.00 89.31 88 ALA A C 1
ATOM 732 O O . ALA A 1 88 ? 30.256 1.811 -35.766 1.00 89.31 88 ALA A O 1
ATOM 733 N N . ALA A 1 89 ? 28.107 1.266 -35.445 1.00 86.81 89 ALA A N 1
ATOM 734 C CA . ALA A 1 89 ? 27.995 0.525 -36.679 1.00 86.81 89 ALA A CA 1
ATOM 735 C C . ALA A 1 89 ? 27.969 1.416 -37.924 1.00 86.81 89 ALA A C 1
ATOM 737 O O . ALA A 1 89 ? 27.442 2.528 -37.948 1.00 86.81 89 ALA A O 1
ATOM 738 N N . LYS A 1 90 ? 28.501 0.875 -39.022 1.00 81.69 90 LYS A N 1
ATOM 739 C CA . LYS A 1 90 ? 28.468 1.519 -40.336 1.00 81.69 90 LYS A CA 1
ATOM 740 C C . LYS A 1 90 ? 27.455 0.817 -41.225 1.00 81.69 90 LYS A C 1
ATOM 742 O O . LYS A 1 90 ? 27.726 -0.262 -41.745 1.00 81.69 90 LYS A O 1
ATOM 747 N N . VAL A 1 91 ? 26.291 1.439 -41.388 1.00 80.56 91 VAL A N 1
ATOM 748 C CA . VAL A 1 91 ? 25.217 0.929 -42.245 1.00 80.56 91 VAL A CA 1
ATOM 749 C C . VAL A 1 91 ? 25.566 1.229 -43.703 1.00 80.56 91 VAL A C 1
ATOM 751 O O . VAL A 1 91 ? 25.708 2.390 -44.086 1.00 80.56 91 VAL A O 1
ATOM 754 N N . ALA A 1 92 ? 25.738 0.187 -44.514 1.00 74.69 92 ALA A N 1
ATOM 755 C CA . ALA A 1 92 ? 25.893 0.331 -45.957 1.00 74.69 92 ALA A CA 1
ATOM 756 C C . ALA A 1 92 ? 24.503 0.436 -46.597 1.00 74.69 92 ALA A C 1
ATOM 758 O O . ALA A 1 92 ? 23.696 -0.483 -46.471 1.00 74.69 92 ALA A O 1
ATOM 759 N N . VAL A 1 93 ? 24.221 1.556 -47.261 1.00 74.56 93 VAL A N 1
ATOM 760 C CA . VAL A 1 93 ? 22.986 1.741 -48.031 1.00 74.56 93 VAL A CA 1
ATOM 761 C C . VAL A 1 93 ? 23.253 1.248 -49.452 1.00 74.56 93 VAL A C 1
ATOM 763 O O . VAL A 1 93 ? 24.237 1.660 -50.067 1.00 74.56 93 VAL A O 1
ATOM 766 N N . VAL A 1 94 ? 22.431 0.321 -49.942 1.00 68.38 94 VAL A N 1
ATOM 767 C CA . VAL A 1 94 ? 22.441 -0.099 -51.349 1.00 68.38 94 VAL A CA 1
ATOM 768 C C . VAL A 1 94 ? 21.375 0.738 -52.055 1.00 68.38 94 VAL A C 1
ATOM 770 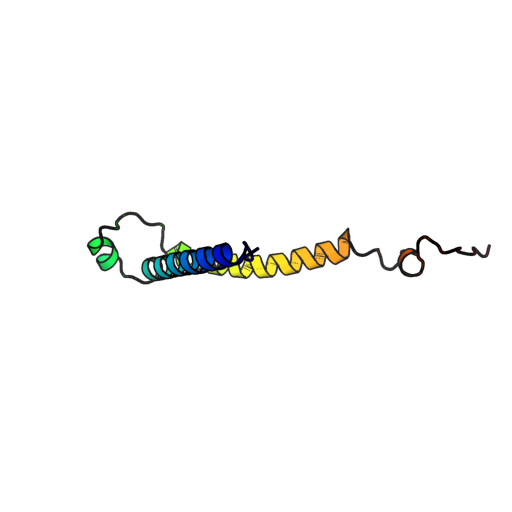O O . VAL A 1 94 ? 20.209 0.638 -51.674 1.00 68.38 94 VAL A O 1
ATOM 773 N N . ASP A 1 95 ? 21.800 1.587 -52.996 1.00 56.38 95 ASP A N 1
ATOM 774 C CA . ASP A 1 95 ? 20.916 2.349 -53.901 1.00 56.38 95 ASP A CA 1
ATOM 775 C C . ASP A 1 95 ? 20.099 1.424 -54.821 1.00 56.38 95 ASP A C 1
ATOM 777 O O . ASP A 1 95 ? 20.653 0.392 -55.279 1.00 56.38 95 ASP A O 1
#

Mean predicted aligned error: 7.64 Å

Secondary structure (DSSP, 8-state):
---TTHHHHHHHHHHHHHHHHHHHHHHHS-HHHHHHTT------TTHHHHHHHHHHHHHHHHHHHHHHIIIIIISPPTT-GGGT--TT--PPP--

Sequence (95 aa):
KVPTYEYYGFVLYLFSTLVFLTYLLWAYLPSPFLHALGIFYYPNRWWALAVPAFLTMLIVYIYVALACYNTEYLTLPLGSLETVVDDAAKVAVVD

Solvent-accessible surface area (backbone atoms only — not comparable to full-atom values): 5956 Å² total; per-residue (Å²): 133,79,75,84,60,57,62,56,56,51,52,49,50,54,51,52,50,52,52,48,52,51,49,50,47,66,61,70,53,57,68,73,61,39,47,74,72,70,51,82,84,75,78,69,69,66,52,64,52,48,51,60,54,49,54,55,52,49,54,54,47,51,54,52,52,49,52,49,46,45,57,75,68,69,39,75,61,92,85,43,63,70,78,81,44,63,94,85,62,83,84,83,82,83,132

InterPro domains:
  IPR013717 PIG-P [PF08510] (4-90)
  IPR052263 GPI Anchor Biosynthesis Protein [PTHR46346] (1-93)